Protein AF-A0A6P0T6G3-F1 (afdb_monomer)

Secondary structure (DSSP, 8-state):
------TT-EE-HHHHHHHHT--GGGHHHHHHHHHHHHHTTSEEEETTEEEE-SPPPP--HHHHHHHHHHH-GGGHHHHHHHHHHHHTHHHHHTTSS-HHHHHSGGG--HHHHHHHHHSHHHHHHHHHHHHHHHHHHHTS-TT--

pLDDT: mean 92.72, std 6.92, range [56.81, 98.25]

Sequence (145 aa):
MSWLFPEGESFSSQFLAEKLEVASQHRRLFNRLLEILAEVEIIKGTTERWQVIKTPGKTNPQVKNQALQNQYPQGKPELTLLERCGSQLSAVLRGTADPLQLVFPEGDLTTATQLYEESSEAQVMNTLVQQGISTALEKLPKDRG

Mean predicted aligned error: 5.17 Å

Structure (mmCIF, N/CA/C/O backbone):
data_AF-A0A6P0T6G3-F1
#
_entry.id   AF-A0A6P0T6G3-F1
#
loop_
_atom_site.group_PDB
_atom_site.id
_atom_site.type_symbol
_atom_site.label_atom_id
_atom_site.label_alt_id
_atom_site.label_comp_id
_atom_site.label_asym_id
_atom_site.label_entity_id
_atom_site.label_seq_id
_atom_site.pdbx_PDB_ins_code
_atom_site.Cartn_x
_atom_site.Cartn_y
_atom_site.Cartn_z
_atom_site.occupancy
_atom_site.B_iso_or_equiv
_atom_site.auth_seq_id
_atom_site.auth_comp_id
_atom_site.auth_asym_id
_atom_site.auth_atom_id
_atom_site.pdbx_PDB_model_num
ATOM 1 N N . MET A 1 1 ? 7.651 -8.054 -9.761 1.00 67.25 1 MET A N 1
ATOM 2 C CA . MET A 1 1 ? 7.764 -7.139 -10.922 1.00 67.25 1 MET A CA 1
ATOM 3 C C . MET A 1 1 ? 9.119 -6.450 -10.878 1.00 67.25 1 MET A C 1
ATOM 5 O O . MET A 1 1 ? 9.507 -6.043 -9.791 1.00 67.25 1 MET A O 1
ATOM 9 N N . SER A 1 2 ? 9.817 -6.292 -12.006 1.00 71.38 2 SER A N 1
ATOM 10 C CA . SER A 1 2 ? 11.110 -5.588 -12.047 1.00 71.38 2 SER A CA 1
ATOM 11 C C . SER A 1 2 ? 11.058 -4.477 -13.093 1.00 71.38 2 SER A C 1
ATOM 13 O O . SER A 1 2 ? 11.271 -4.728 -14.275 1.00 71.38 2 SER A O 1
ATOM 15 N N . TRP A 1 3 ? 10.747 -3.254 -12.661 1.00 82.62 3 TRP A N 1
ATOM 16 C CA . TRP A 1 3 ? 10.901 -2.043 -13.470 1.00 82.62 3 TRP A CA 1
ATOM 17 C C . TRP A 1 3 ? 11.984 -1.174 -12.840 1.00 82.62 3 TRP A C 1
ATOM 19 O O . TRP A 1 3 ? 11.967 -0.937 -11.634 1.00 82.62 3 TRP A O 1
ATOM 29 N N . LEU A 1 4 ? 12.953 -0.754 -13.650 1.00 80.19 4 LEU A N 1
ATOM 30 C CA . LEU A 1 4 ? 14.189 -0.142 -13.165 1.00 80.19 4 LEU A CA 1
ATOM 31 C C . LEU A 1 4 ? 14.137 1.390 -13.092 1.00 80.19 4 LEU A C 1
ATOM 33 O O . LEU A 1 4 ? 15.129 1.963 -12.671 1.00 80.19 4 LEU A O 1
ATOM 37 N N . PHE A 1 5 ? 13.014 2.030 -13.462 1.00 85.94 5 PHE A N 1
ATOM 38 C CA . PHE A 1 5 ? 12.834 3.494 -13.486 1.00 85.94 5 PHE A CA 1
ATOM 39 C C . PHE A 1 5 ? 14.107 4.232 -13.944 1.00 85.94 5 PHE A C 1
ATOM 41 O O . PHE A 1 5 ? 14.719 4.934 -13.139 1.00 85.94 5 PHE A O 1
ATOM 48 N N . PRO A 1 6 ? 14.549 4.051 -15.199 1.00 90.75 6 PRO A N 1
ATOM 49 C CA . PRO A 1 6 ? 15.725 4.752 -15.687 1.00 90.75 6 PRO A CA 1
ATOM 50 C C . PRO A 1 6 ? 15.419 6.247 -15.815 1.00 90.75 6 PRO A C 1
ATOM 52 O O . PRO A 1 6 ? 14.372 6.654 -16.322 1.00 90.75 6 PRO A O 1
ATOM 55 N N . GLU A 1 7 ? 16.336 7.067 -15.317 1.00 93.56 7 GLU A N 1
ATOM 56 C CA . GLU A 1 7 ? 16.170 8.517 -15.247 1.00 93.56 7 GLU A CA 1
ATOM 57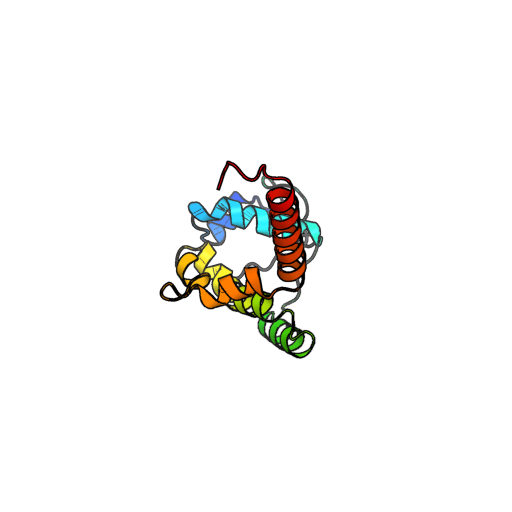 C C . GLU A 1 7 ? 15.957 9.148 -16.631 1.00 93.56 7 GLU A C 1
ATOM 59 O O . GLU A 1 7 ? 16.585 8.765 -17.618 1.00 93.56 7 GLU A O 1
ATOM 64 N N . GLY A 1 8 ? 15.032 10.106 -16.712 1.00 93.94 8 GLY A N 1
ATOM 65 C CA . GLY A 1 8 ? 14.670 10.795 -17.949 1.00 93.94 8 GLY A CA 1
ATOM 66 C C . GLY A 1 8 ? 13.676 10.048 -18.847 1.00 93.94 8 GLY A C 1
ATOM 67 O O . GLY A 1 8 ? 13.049 10.698 -19.690 1.00 93.94 8 GLY A O 1
ATOM 68 N N . GLU A 1 9 ? 13.463 8.738 -18.657 1.00 95.25 9 GLU A N 1
ATOM 69 C CA . GLU A 1 9 ? 12.481 7.969 -19.434 1.00 95.25 9 GLU A CA 1
ATOM 70 C C . GLU A 1 9 ? 11.060 8.494 -19.191 1.00 95.25 9 GLU A C 1
ATOM 72 O O . GLU A 1 9 ? 10.690 8.861 -18.073 1.00 95.25 9 GLU A O 1
ATOM 77 N N . SER A 1 10 ? 10.256 8.538 -20.257 1.00 96.69 10 SER A N 1
ATOM 78 C CA . SER A 1 10 ? 8.835 8.874 -20.183 1.00 96.69 10 SER A CA 1
ATOM 79 C C . SER A 1 10 ? 7.967 7.675 -20.538 1.00 96.69 10 SER A C 1
ATOM 81 O O . SER A 1 10 ? 8.270 6.949 -21.480 1.00 96.69 10 SER A O 1
ATOM 83 N N . PHE A 1 11 ? 6.853 7.507 -19.834 1.00 96.81 11 PHE A N 1
ATOM 84 C CA . PHE A 1 11 ? 5.893 6.428 -20.067 1.00 96.81 11 PHE A CA 1
ATOM 85 C C . PHE A 1 11 ? 4.472 6.885 -19.725 1.00 96.81 11 PHE A C 1
ATOM 87 O O . PHE A 1 11 ? 4.285 7.793 -18.919 1.00 96.81 11 PHE A O 1
ATOM 94 N N . SER A 1 12 ? 3.455 6.250 -20.309 1.00 97.62 12 SER A N 1
ATOM 95 C CA . SER A 1 12 ? 2.068 6.422 -19.858 1.00 97.62 12 SER A CA 1
ATOM 96 C C . SER A 1 12 ? 1.724 5.392 -18.783 1.00 97.62 12 SER A C 1
ATOM 98 O O . SER A 1 12 ? 2.290 4.292 -18.759 1.00 97.62 12 SER A O 1
ATOM 100 N N . SER A 1 13 ? 0.761 5.707 -17.913 1.00 97.06 13 SER A N 1
ATOM 101 C CA . SER A 1 13 ? 0.238 4.740 -16.940 1.00 97.06 13 SER A CA 1
ATOM 102 C C . SER A 1 13 ? -0.245 3.454 -17.612 1.00 97.06 13 SER A C 1
ATOM 104 O O . SER A 1 13 ? 0.001 2.362 -17.105 1.00 97.06 13 SER A O 1
ATOM 106 N N . GLN A 1 14 ? -0.922 3.576 -18.760 1.00 97.25 14 GLN A N 1
ATOM 107 C CA . GLN A 1 14 ? -1.441 2.430 -19.503 1.00 97.25 14 GLN A CA 1
ATOM 108 C C . GLN A 1 14 ? -0.315 1.520 -19.998 1.00 97.25 14 GLN A C 1
ATOM 110 O O . GLN A 1 14 ? -0.365 0.315 -19.760 1.00 97.25 14 GLN A O 1
ATOM 115 N N . PHE A 1 15 ? 0.706 2.097 -20.635 1.00 96.44 15 PHE A N 1
ATOM 116 C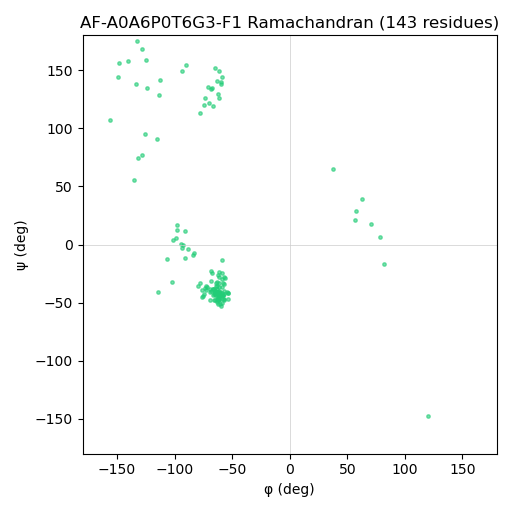 CA . PHE A 1 15 ? 1.844 1.340 -21.146 1.00 96.44 15 PHE A CA 1
ATOM 117 C C . PHE A 1 15 ? 2.546 0.566 -20.028 1.00 96.44 15 PHE A C 1
ATOM 119 O O . PHE A 1 15 ? 2.823 -0.626 -20.163 1.00 96.44 15 PHE A O 1
ATOM 126 N N . LEU A 1 16 ? 2.815 1.228 -18.898 1.00 96.50 16 LEU A N 1
ATOM 127 C CA . LEU A 1 16 ? 3.511 0.578 -17.794 1.00 96.50 16 LEU A CA 1
ATOM 128 C C . LEU A 1 16 ? 2.643 -0.496 -17.124 1.00 96.50 16 LEU A C 1
ATOM 130 O O . LEU A 1 16 ? 3.158 -1.557 -16.778 1.00 96.50 16 LEU A O 1
ATOM 134 N N . ALA A 1 17 ? 1.335 -0.257 -16.984 1.00 97.12 17 ALA A N 1
ATOM 135 C CA . ALA A 1 17 ? 0.396 -1.253 -16.474 1.00 97.12 17 ALA A CA 1
ATOM 136 C C . ALA A 1 17 ? 0.385 -2.517 -17.347 1.00 97.12 17 ALA A C 1
ATOM 138 O O . ALA A 1 17 ? 0.441 -3.623 -16.817 1.00 97.12 17 ALA A O 1
ATOM 139 N N . GLU A 1 18 ? 0.366 -2.365 -18.673 1.00 96.38 18 GLU A N 1
ATOM 140 C CA . GLU A 1 18 ? 0.427 -3.484 -19.620 1.00 96.38 18 GLU A CA 1
ATOM 141 C C . GLU A 1 18 ? 1.763 -4.226 -19.524 1.00 96.38 18 GLU A C 1
ATOM 143 O O . GLU A 1 18 ? 1.777 -5.444 -19.359 1.0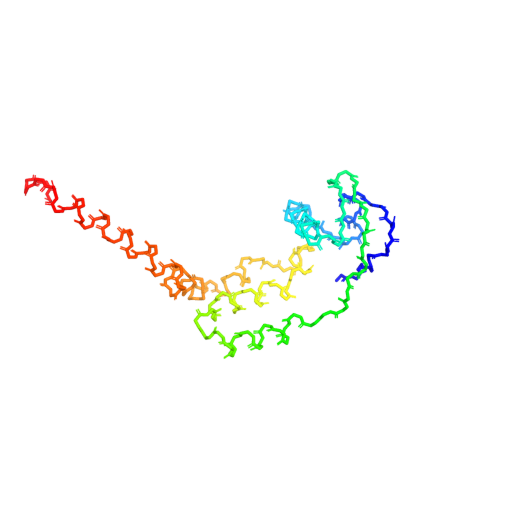0 96.38 18 GLU A O 1
ATOM 148 N N . LYS A 1 19 ? 2.888 -3.500 -19.515 1.00 95.50 19 LYS A N 1
ATOM 149 C CA . LYS A 1 19 ? 4.226 -4.100 -19.393 1.00 95.50 19 LYS A CA 1
ATOM 150 C C . LYS A 1 19 ? 4.426 -4.867 -18.083 1.00 95.50 19 LYS A C 1
ATOM 152 O O . LYS A 1 19 ? 5.177 -5.837 -18.042 1.00 95.50 19 LYS A O 1
ATOM 157 N N . LEU A 1 20 ? 3.804 -4.410 -16.997 1.00 96.31 20 LEU A N 1
ATOM 158 C CA . LEU A 1 20 ? 3.895 -5.050 -15.684 1.00 96.31 20 LEU A CA 1
ATOM 159 C C . LEU A 1 20 ? 2.841 -6.139 -15.456 1.00 96.31 20 LEU A C 1
ATOM 161 O O . LEU A 1 20 ? 2.919 -6.825 -14.430 1.00 96.31 20 LEU A O 1
ATOM 165 N N . GLU A 1 21 ? 1.930 -6.331 -16.415 1.00 97.19 21 GLU A N 1
ATOM 166 C CA . GLU A 1 21 ? 0.803 -7.270 -16.358 1.00 97.19 21 GLU A CA 1
ATOM 167 C C . GLU A 1 21 ? -0.179 -6.931 -15.226 1.00 97.19 21 GLU A C 1
ATOM 169 O O . GLU A 1 21 ? -0.688 -7.803 -14.525 1.00 97.19 21 GLU A O 1
ATOM 174 N N . VAL A 1 22 ? -0.434 -5.640 -15.006 1.00 98.06 22 VAL A N 1
ATOM 175 C CA . VAL A 1 22 ? -1.415 -5.185 -14.017 1.00 98.06 22 VAL A CA 1
ATOM 176 C C . VAL A 1 22 ? -2.822 -5.533 -14.504 1.00 98.06 22 VAL A C 1
ATOM 178 O O . VAL A 1 22 ? -3.265 -5.069 -15.561 1.00 98.06 22 VAL A O 1
ATOM 181 N N . ALA A 1 23 ? -3.550 -6.313 -13.707 1.00 97.69 23 ALA A N 1
ATOM 182 C CA . ALA A 1 23 ? -4.926 -6.693 -13.980 1.00 97.69 23 ALA A CA 1
ATOM 183 C C . ALA A 1 23 ? -5.828 -5.453 -14.094 1.00 97.69 23 ALA A C 1
ATOM 185 O O . ALA A 1 23 ? -5.674 -4.467 -13.366 1.00 97.69 23 ALA A O 1
ATOM 186 N N . SER A 1 24 ? -6.810 -5.507 -14.997 1.00 97.44 24 SER A N 1
ATOM 187 C CA . SER A 1 24 ? -7.701 -4.380 -15.314 1.00 97.44 24 SER A CA 1
ATOM 188 C C . SER A 1 24 ? -8.383 -3.789 -14.073 1.00 97.44 24 SER A C 1
ATOM 190 O O . SER A 1 24 ? -8.407 -2.569 -13.907 1.00 97.44 24 SER A O 1
ATOM 192 N N . GLN A 1 25 ? -8.846 -4.647 -13.160 1.00 97.25 25 GLN A N 1
ATOM 193 C CA . GLN A 1 25 ? -9.492 -4.270 -11.898 1.00 97.25 25 GLN A CA 1
ATOM 194 C C . GLN A 1 25 ? -8.592 -3.457 -10.948 1.00 97.25 25 GLN A C 1
ATOM 196 O O . GLN A 1 25 ? -9.093 -2.683 -10.134 1.00 97.25 25 GLN A O 1
ATOM 201 N N . HIS A 1 26 ? -7.264 -3.570 -11.071 1.00 97.69 26 HIS A N 1
ATOM 202 C CA . HIS A 1 26 ? -6.298 -2.884 -10.208 1.00 97.69 26 HIS A CA 1
ATOM 203 C C . HIS A 1 26 ? -5.668 -1.641 -10.852 1.00 97.69 26 HIS A C 1
ATOM 205 O O . HIS A 1 26 ? -4.842 -0.981 -10.221 1.00 97.69 26 HIS A O 1
ATOM 211 N N . ARG A 1 27 ? -6.090 -1.240 -12.063 1.00 96.50 27 ARG A N 1
ATOM 212 C CA . ARG A 1 27 ? -5.547 -0.052 -12.755 1.00 96.50 27 ARG A CA 1
ATOM 213 C C . ARG A 1 27 ? -5.723 1.249 -11.965 1.00 96.50 27 ARG A C 1
ATOM 215 O O . ARG A 1 27 ? -4.828 2.089 -11.971 1.00 96.50 27 ARG A O 1
ATOM 222 N N . ARG A 1 28 ? -6.841 1.407 -11.246 1.00 97.75 28 ARG A N 1
ATOM 223 C CA . ARG A 1 28 ? -7.072 2.577 -10.376 1.00 97.75 28 ARG A CA 1
ATOM 224 C C . ARG A 1 28 ? -6.053 2.651 -9.238 1.00 97.75 28 ARG A C 1
ATOM 226 O O . ARG A 1 28 ? -5.463 3.704 -9.028 1.00 97.75 28 ARG A O 1
ATOM 233 N N . LEU A 1 29 ? -5.818 1.533 -8.546 1.00 97.69 29 LEU A N 1
ATOM 234 C CA . LEU A 1 29 ? -4.804 1.451 -7.492 1.00 97.69 29 LEU A CA 1
ATOM 235 C C . LEU A 1 29 ? -3.406 1.699 -8.063 1.00 97.69 29 LEU A C 1
ATOM 237 O O . LEU A 1 29 ? -2.649 2.479 -7.501 1.00 97.69 29 LEU A O 1
ATOM 241 N N . PHE A 1 30 ? -3.079 1.089 -9.202 1.00 97.94 30 PHE A N 1
ATOM 242 C CA . PHE A 1 30 ? -1.785 1.277 -9.850 1.00 97.94 30 PHE A CA 1
ATOM 243 C C . PHE A 1 30 ? -1.500 2.749 -10.182 1.00 97.94 30 PHE A C 1
ATOM 245 O O . PHE A 1 30 ? -0.414 3.237 -9.883 1.00 97.94 30 PHE A O 1
ATOM 252 N N . ASN A 1 31 ? -2.488 3.485 -10.703 1.00 97.81 31 ASN A N 1
ATOM 253 C CA . ASN A 1 31 ? -2.351 4.928 -10.921 1.00 97.81 31 ASN A CA 1
ATOM 254 C C . ASN A 1 31 ? -2.090 5.687 -9.618 1.00 97.81 31 ASN A C 1
ATOM 256 O O . ASN A 1 31 ? -1.186 6.516 -9.581 1.00 97.81 31 ASN A O 1
ATOM 260 N N . ARG A 1 32 ? -2.801 5.350 -8.535 1.00 98.06 32 ARG A N 1
ATOM 261 C CA . ARG A 1 32 ? -2.553 5.964 -7.226 1.00 98.06 32 ARG A CA 1
ATOM 262 C C . ARG A 1 32 ? -1.137 5.685 -6.711 1.00 98.06 32 ARG A C 1
ATOM 264 O O . ARG A 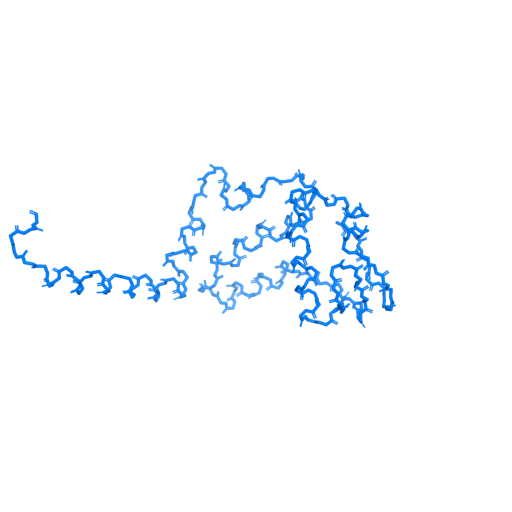1 32 ? -0.524 6.556 -6.108 1.00 98.06 32 ARG A O 1
ATOM 271 N N . LEU A 1 33 ? -0.590 4.496 -6.964 1.00 97.31 33 LEU A N 1
ATOM 272 C CA . LEU A 1 33 ? 0.795 4.179 -6.600 1.00 97.31 33 LEU A CA 1
ATOM 273 C C . LEU A 1 33 ? 1.802 5.020 -7.397 1.00 97.31 33 LEU A C 1
ATOM 275 O O . LEU A 1 33 ? 2.794 5.464 -6.828 1.00 97.31 33 LEU A O 1
ATOM 279 N N . LEU A 1 34 ? 1.546 5.279 -8.684 1.00 97.38 34 LEU A N 1
ATOM 280 C CA . LEU A 1 34 ? 2.367 6.197 -9.482 1.00 97.38 34 LEU A CA 1
ATOM 281 C C . LEU A 1 34 ? 2.286 7.633 -8.945 1.00 97.38 34 LEU A C 1
ATOM 283 O O . LEU A 1 34 ? 3.312 8.296 -8.834 1.00 97.38 34 LEU A O 1
ATOM 287 N N . GLU A 1 35 ? 1.107 8.091 -8.529 1.00 98.25 35 GLU A N 1
ATOM 288 C CA . GLU A 1 35 ? 0.955 9.393 -7.868 1.00 98.25 35 GLU A CA 1
ATOM 289 C C . GLU A 1 35 ? 1.756 9.473 -6.562 1.00 98.25 35 GLU A C 1
ATOM 291 O O . GLU A 1 35 ? 2.445 10.462 -6.346 1.00 98.25 35 GLU A O 1
ATOM 296 N N . ILE A 1 36 ? 1.761 8.421 -5.735 1.00 97.69 36 ILE A N 1
ATOM 297 C CA . ILE A 1 36 ? 2.597 8.365 -4.521 1.00 97.69 36 ILE A CA 1
ATOM 298 C C . ILE A 1 36 ? 4.086 8.470 -4.879 1.00 97.69 36 ILE A C 1
ATOM 300 O O . ILE A 1 36 ? 4.836 9.176 -4.208 1.00 97.69 36 ILE A O 1
ATOM 304 N N . LEU A 1 37 ? 4.535 7.813 -5.956 1.00 96.31 37 LEU A N 1
ATOM 305 C CA . LEU A 1 37 ? 5.907 7.979 -6.454 1.00 96.31 37 LEU A CA 1
ATOM 306 C C . LEU A 1 37 ? 6.179 9.417 -6.923 1.00 96.31 37 LEU A C 1
ATOM 308 O O . LEU A 1 37 ? 7.311 9.888 -6.799 1.00 96.31 37 LEU A O 1
ATOM 312 N N . ALA A 1 38 ? 5.170 10.110 -7.453 1.00 97.25 38 ALA A N 1
ATOM 313 C CA . ALA A 1 38 ? 5.282 11.506 -7.857 1.00 97.25 38 ALA A CA 1
ATOM 314 C C . ALA A 1 38 ? 5.352 12.464 -6.658 1.00 97.25 38 ALA A C 1
ATOM 316 O O . ALA A 1 38 ? 6.165 13.384 -6.669 1.00 97.25 38 ALA A O 1
ATOM 317 N N . GLU A 1 39 ? 4.576 12.207 -5.602 1.00 97.69 39 GLU A N 1
ATOM 318 C CA . GLU A 1 39 ? 4.599 12.958 -4.335 1.00 97.69 39 GLU A CA 1
ATOM 319 C C . GLU A 1 39 ? 5.993 12.945 -3.684 1.00 97.69 39 GLU A C 1
ATOM 321 O O . GLU A 1 39 ? 6.404 13.932 -3.080 1.00 97.69 39 GLU A O 1
ATOM 326 N N . VAL A 1 40 ? 6.750 11.853 -3.850 1.00 96.12 40 VAL A N 1
ATOM 327 C CA . VAL A 1 40 ? 8.139 11.731 -3.370 1.00 96.12 40 VAL A CA 1
ATOM 328 C C . VAL A 1 40 ? 9.189 12.006 -4.453 1.00 96.12 40 VAL A C 1
ATOM 330 O O . VAL A 1 40 ? 10.354 11.635 -4.288 1.00 96.12 40 VAL A O 1
ATOM 333 N N . GLU A 1 41 ? 8.798 12.634 -5.564 1.00 96.38 41 GLU A N 1
ATOM 334 C CA . GLU A 1 41 ? 9.662 13.083 -6.667 1.00 96.38 41 GLU A CA 1
ATOM 335 C C . GLU A 1 41 ? 10.490 11.967 -7.335 1.00 96.38 41 GLU A C 1
ATOM 337 O O . GLU A 1 41 ? 11.600 12.204 -7.809 1.00 96.38 41 GLU A O 1
ATOM 342 N N . ILE A 1 42 ? 10.004 10.720 -7.346 1.00 96.31 42 ILE A N 1
ATOM 343 C CA . ILE A 1 42 ? 10.607 9.6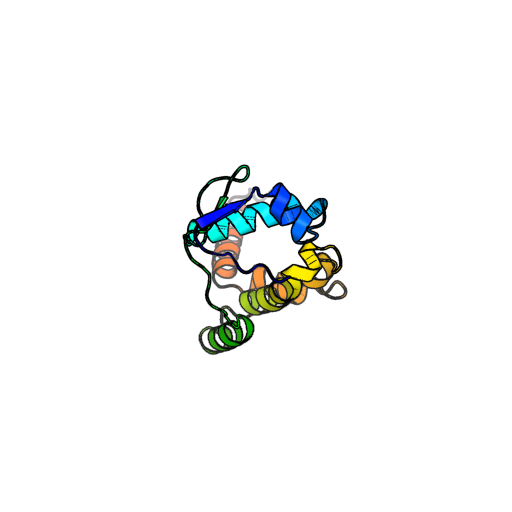29 -8.140 1.00 96.31 42 ILE A CA 1
ATOM 344 C C . ILE A 1 42 ? 10.235 9.791 -9.615 1.00 96.31 42 ILE A C 1
ATOM 346 O O . ILE A 1 42 ? 11.068 9.610 -10.506 1.00 96.31 42 ILE A O 1
ATOM 350 N N . ILE A 1 43 ? 8.991 10.190 -9.864 1.00 97.62 43 ILE A N 1
ATOM 351 C CA . ILE A 1 43 ? 8.472 10.547 -11.183 1.00 97.62 43 ILE A CA 1
ATOM 352 C C . ILE A 1 43 ? 7.793 11.921 -11.120 1.00 97.62 43 ILE A C 1
ATOM 354 O O . ILE A 1 43 ? 7.548 12.447 -10.041 1.00 97.62 43 ILE A O 1
ATOM 358 N N . LYS A 1 44 ? 7.471 12.516 -12.267 1.00 97.94 44 LYS A N 1
ATOM 359 C CA . LYS A 1 44 ? 6.604 13.702 -12.358 1.00 97.94 44 LYS A CA 1
ATOM 360 C C . LYS A 1 44 ? 5.682 13.597 -13.564 1.00 97.94 44 LYS A C 1
ATOM 362 O O . LYS A 1 44 ? 6.017 12.905 -14.524 1.00 97.94 44 LYS A O 1
ATOM 367 N N . GLY A 1 45 ? 4.573 14.327 -13.544 1.00 96.44 45 GLY A N 1
ATOM 368 C CA . GLY A 1 45 ? 3.629 14.391 -14.658 1.00 96.44 45 GLY A CA 1
ATOM 369 C C . GLY A 1 45 ? 2.239 13.912 -14.265 1.00 96.44 45 GLY A C 1
ATOM 370 O O . GLY A 1 45 ? 1.807 14.120 -13.134 1.00 96.44 45 GLY A O 1
ATOM 371 N N . THR A 1 46 ? 1.539 13.313 -15.222 1.00 94.56 46 THR A N 1
ATOM 372 C CA . THR A 1 46 ? 0.161 12.831 -15.070 1.00 94.56 46 THR A CA 1
ATOM 373 C C . THR A 1 46 ? 0.033 11.412 -15.616 1.00 94.56 46 THR A C 1
ATOM 375 O O . THR A 1 46 ? 0.962 10.872 -16.214 1.00 94.56 46 THR A O 1
ATOM 378 N N . THR A 1 47 ? -1.145 10.806 -15.463 1.00 91.06 47 THR A N 1
ATOM 379 C CA . THR A 1 47 ? -1.442 9.446 -15.943 1.00 91.06 47 THR A CA 1
ATOM 380 C C . THR A 1 47 ? -1.201 9.242 -17.443 1.00 91.06 47 THR A C 1
ATOM 382 O O . THR A 1 47 ? -0.858 8.136 -17.869 1.00 91.06 47 THR A O 1
ATOM 385 N N . GLU A 1 48 ? -1.344 10.291 -18.251 1.00 94.56 48 GLU A N 1
ATOM 386 C CA . GLU A 1 48 ? -1.068 10.249 -19.690 1.00 94.56 48 GLU A CA 1
ATOM 387 C C . GLU A 1 48 ? 0.431 10.174 -19.980 1.00 94.56 48 GLU A C 1
ATOM 389 O O . GLU A 1 48 ? 0.855 9.505 -20.926 1.00 94.56 48 GLU A O 1
ATOM 394 N N . ARG A 1 49 ? 1.242 10.850 -19.159 1.00 96.81 49 ARG A N 1
ATOM 395 C CA . ARG A 1 49 ? 2.684 10.944 -19.352 1.00 96.81 49 ARG A CA 1
ATOM 396 C C . ARG A 1 49 ? 3.407 11.246 -18.045 1.00 96.81 49 ARG A C 1
ATOM 398 O O . ARG A 1 49 ? 3.433 12.382 -17.570 1.00 96.81 49 ARG A O 1
ATOM 405 N N . TRP A 1 50 ? 4.083 10.227 -17.539 1.00 97.88 50 TRP A N 1
ATOM 406 C CA . TRP A 1 50 ? 5.061 10.319 -16.469 1.00 97.88 50 TRP A CA 1
ATOM 407 C C . TRP A 1 50 ? 6.463 10.470 -17.049 1.00 97.88 50 TRP A C 1
ATOM 409 O O . TRP A 1 50 ? 6.754 9.928 -18.114 1.00 97.88 50 TRP A O 1
ATOM 419 N N . GLN A 1 51 ? 7.339 11.161 -16.326 1.00 98.00 51 GLN A N 1
ATOM 420 C CA . GLN A 1 51 ? 8.781 11.180 -16.555 1.00 98.00 51 GLN A CA 1
ATOM 421 C C . GLN A 1 51 ? 9.500 10.754 -15.275 1.00 98.00 51 GLN A C 1
ATOM 423 O O . GLN A 1 51 ? 9.177 11.255 -14.199 1.00 98.00 51 GLN A O 1
ATOM 428 N N . VAL A 1 52 ? 10.491 9.871 -15.387 1.00 97.62 52 VAL A N 1
ATOM 429 C CA . VAL A 1 52 ? 11.346 9.484 -14.261 1.00 97.62 52 VAL A CA 1
ATOM 430 C C . VAL A 1 52 ? 12.321 10.608 -13.923 1.00 97.62 52 VAL A C 1
ATOM 432 O O . VAL A 1 52 ? 13.064 11.068 -14.789 1.00 97.62 52 VAL A O 1
ATOM 435 N N . ILE A 1 53 ? 12.333 11.020 -12.656 1.00 97.00 53 ILE A N 1
ATOM 436 C CA . ILE A 1 53 ? 13.192 12.094 -12.134 1.00 97.00 53 ILE A CA 1
ATOM 437 C C . ILE A 1 53 ? 14.380 11.553 -11.363 1.00 97.00 53 ILE A C 1
ATOM 439 O O . ILE A 1 53 ? 15.451 12.142 -11.412 1.00 97.00 53 ILE A O 1
ATOM 443 N N . LYS A 1 54 ? 14.212 10.418 -10.690 1.00 94.25 54 LYS A N 1
ATOM 444 C CA . LYS A 1 54 ? 15.312 9.724 -10.028 1.00 94.25 54 LYS A CA 1
ATOM 445 C C . LYS A 1 54 ? 15.062 8.231 -10.030 1.00 94.25 54 LYS A C 1
ATOM 447 O O . LYS A 1 54 ? 13.934 7.775 -9.845 1.00 94.25 54 LYS A O 1
ATOM 452 N N . THR A 1 55 ? 16.136 7.470 -10.183 1.00 92.50 55 THR A N 1
ATOM 453 C CA . THR A 1 55 ? 16.080 6.018 -10.014 1.00 92.50 55 THR A CA 1
ATOM 454 C C . THR A 1 55 ? 15.971 5.704 -8.515 1.00 92.50 55 THR A C 1
ATOM 456 O O . THR A 1 55 ? 16.864 6.090 -7.754 1.00 92.50 55 THR A O 1
ATOM 459 N N . PRO A 1 56 ? 14.911 5.024 -8.039 1.00 89.44 56 PRO A N 1
ATOM 460 C CA . PRO A 1 56 ? 14.807 4.650 -6.638 1.00 89.44 56 PRO A CA 1
ATOM 461 C C . PRO A 1 56 ? 15.872 3.603 -6.288 1.00 89.44 56 PRO A C 1
ATOM 463 O O . PRO A 1 56 ? 16.069 2.620 -7.004 1.00 89.44 56 PRO A O 1
ATOM 466 N N . GLY A 1 57 ? 16.555 3.799 -5.159 1.00 86.56 57 GLY A N 1
ATOM 467 C CA . GLY A 1 57 ? 17.504 2.818 -4.639 1.00 86.56 57 GLY A CA 1
ATOM 468 C C . GLY A 1 57 ? 16.812 1.510 -4.241 1.00 86.56 57 GLY A C 1
ATOM 469 O O . GLY A 1 57 ? 15.646 1.503 -3.838 1.00 86.56 57 GLY A O 1
ATOM 470 N N . LYS A 1 58 ? 17.540 0.387 -4.304 1.00 85.88 58 LYS A N 1
ATOM 471 C CA . LYS A 1 58 ? 17.040 -0.884 -3.759 1.00 85.88 58 LYS A CA 1
ATOM 472 C C . LYS A 1 58 ? 16.824 -0.734 -2.256 1.00 85.88 58 LYS A C 1
ATOM 474 O O . LYS A 1 58 ? 17.722 -0.311 -1.532 1.00 85.88 58 LYS A O 1
ATOM 479 N N . THR A 1 59 ? 15.642 -1.111 -1.787 1.00 87.50 59 THR A N 1
ATOM 480 C CA . THR A 1 59 ? 15.306 -1.128 -0.363 1.00 87.50 59 THR A CA 1
ATOM 481 C C . THR A 1 59 ? 14.826 -2.515 0.042 1.00 87.50 59 THR A C 1
ATOM 483 O O . THR A 1 59 ? 14.408 -3.305 -0.803 1.00 87.50 59 THR A O 1
ATOM 486 N N . ASN A 1 60 ? 14.900 -2.808 1.339 1.00 91.88 60 ASN A N 1
ATOM 487 C CA . ASN A 1 60 ? 14.264 -3.971 1.946 1.00 91.88 60 ASN A CA 1
ATOM 488 C C . ASN A 1 60 ? 13.189 -3.462 2.927 1.00 91.88 60 ASN A C 1
ATOM 490 O O . ASN A 1 60 ? 13.519 -3.142 4.075 1.00 91.88 60 ASN A O 1
ATOM 494 N N . PRO A 1 61 ? 11.934 -3.285 2.465 1.00 94.12 61 PRO A N 1
ATOM 495 C CA . PRO A 1 61 ? 10.840 -2.809 3.305 1.00 94.12 61 PRO A CA 1
ATOM 496 C C . PRO A 1 61 ? 10.604 -3.688 4.535 1.00 94.12 61 PRO A C 1
ATOM 498 O O . PRO A 1 61 ? 10.326 -3.145 5.598 1.00 94.12 61 PRO A O 1
ATOM 501 N N . GLN A 1 62 ? 10.809 -5.004 4.427 1.00 93.69 62 GLN A N 1
ATOM 502 C CA . GLN A 1 62 ? 10.610 -5.963 5.517 1.00 93.69 62 GLN A CA 1
ATOM 503 C C . GLN A 1 62 ? 11.525 -5.669 6.706 1.00 93.69 62 GLN A C 1
ATOM 505 O O . GLN A 1 62 ? 11.076 -5.603 7.847 1.00 93.69 62 GLN A O 1
ATOM 510 N N . VAL A 1 63 ? 12.812 -5.431 6.440 1.00 95.06 63 VAL A N 1
ATOM 511 C CA . VAL A 1 63 ? 13.789 -5.097 7.490 1.00 95.06 63 VAL A CA 1
ATOM 512 C C . VAL A 1 63 ? 13.445 -3.761 8.149 1.00 95.06 63 VAL A C 1
ATOM 514 O O . VAL A 1 63 ? 13.511 -3.637 9.372 1.00 95.06 63 VAL A O 1
ATOM 517 N N . LYS A 1 64 ? 13.036 -2.759 7.359 1.00 95.38 64 LYS A N 1
ATOM 518 C CA . LYS A 1 64 ? 12.596 -1.465 7.904 1.00 95.38 64 LYS A CA 1
ATOM 519 C C . LYS A 1 64 ? 11.346 -1.616 8.768 1.00 95.38 64 LYS A C 1
ATOM 521 O O . LYS A 1 64 ? 11.282 -1.030 9.841 1.00 95.38 64 LYS A O 1
ATOM 526 N N . ASN A 1 65 ? 10.383 -2.414 8.321 1.00 96.19 65 ASN A N 1
ATOM 527 C CA . ASN A 1 65 ? 9.148 -2.668 9.045 1.00 96.19 65 ASN A CA 1
ATOM 528 C C . ASN A 1 65 ? 9.413 -3.357 10.394 1.00 96.19 65 ASN A C 1
ATOM 530 O O . ASN A 1 65 ? 8.940 -2.895 11.427 1.00 96.19 65 ASN A O 1
ATOM 534 N N . GLN A 1 66 ? 10.262 -4.389 10.415 1.00 94.75 66 GLN A N 1
ATOM 535 C CA . GLN A 1 66 ? 10.681 -5.047 11.659 1.00 94.75 66 GLN A CA 1
ATOM 536 C C . GLN A 1 66 ? 11.327 -4.065 12.647 1.00 94.75 66 GLN A C 1
ATOM 538 O O . GLN A 1 66 ? 11.015 -4.089 13.836 1.00 94.75 66 GLN A O 1
ATOM 543 N N . ALA A 1 67 ? 12.193 -3.169 12.163 1.00 95.94 67 ALA A N 1
ATOM 544 C CA . ALA A 1 67 ? 12.790 -2.136 13.005 1.00 95.94 67 ALA A CA 1
ATOM 545 C C . ALA A 1 67 ? 11.734 -1.171 13.576 1.00 95.94 67 ALA A C 1
ATOM 547 O O . ALA A 1 67 ? 11.773 -0.864 14.766 1.00 95.94 67 ALA A O 1
ATOM 548 N N . LEU A 1 68 ? 10.765 -0.746 12.758 1.00 96.25 68 LEU A N 1
ATOM 549 C CA . LEU A 1 68 ? 9.676 0.136 13.187 1.00 96.25 68 LEU A CA 1
ATOM 550 C C . LEU A 1 68 ? 8.756 -0.529 14.214 1.00 96.25 68 LEU A C 1
ATOM 552 O O . LEU A 1 68 ? 8.395 0.119 15.188 1.00 96.25 68 LEU A O 1
ATOM 556 N N . GLN A 1 69 ? 8.431 -1.814 14.060 1.00 93.88 69 GLN A N 1
ATOM 557 C CA . GLN A 1 69 ? 7.620 -2.544 15.044 1.00 93.88 69 GLN A CA 1
ATOM 558 C C . GLN A 1 69 ? 8.315 -2.649 16.406 1.00 93.88 69 GLN A C 1
ATOM 560 O O . GLN A 1 69 ? 7.659 -2.567 17.441 1.00 93.88 69 GLN A O 1
ATOM 565 N N . ASN A 1 70 ? 9.644 -2.800 16.414 1.00 94.25 70 ASN A N 1
ATOM 566 C CA . ASN A 1 70 ? 10.425 -2.813 17.652 1.00 94.25 70 ASN A CA 1
ATOM 567 C C . ASN A 1 70 ? 10.507 -1.422 18.295 1.00 94.25 70 ASN A C 1
ATOM 569 O O . ASN A 1 70 ? 10.507 -1.308 19.518 1.00 94.25 70 ASN A O 1
ATOM 573 N N . GLN A 1 71 ? 10.596 -0.369 17.479 1.00 96.81 71 GLN A N 1
ATOM 574 C CA . GLN A 1 71 ? 10.700 1.010 17.952 1.00 96.81 71 GLN A CA 1
ATOM 575 C C . GLN A 1 71 ? 9.351 1.583 18.412 1.00 96.81 71 GLN A C 1
ATOM 577 O O . GLN A 1 71 ? 9.314 2.385 19.344 1.00 96.81 71 GLN A O 1
ATOM 582 N N . TYR A 1 72 ? 8.255 1.166 17.776 1.00 93.50 72 TYR A N 1
ATOM 583 C CA . TYR A 1 72 ? 6.904 1.680 17.992 1.00 93.50 72 TYR A CA 1
ATOM 584 C C . TYR A 1 72 ? 5.900 0.530 18.177 1.00 93.50 72 TYR A C 1
ATOM 586 O O . TYR A 1 72 ? 5.106 0.253 17.273 1.00 93.50 72 TYR A O 1
ATOM 594 N N . PRO A 1 73 ? 5.891 -0.145 19.342 1.00 90.06 73 PRO A N 1
ATOM 595 C CA . PRO A 1 73 ? 4.982 -1.265 19.599 1.00 90.06 73 PRO A CA 1
ATOM 596 C C . PRO A 1 73 ? 3.495 -0.916 19.433 1.00 90.06 73 PRO A C 1
ATOM 598 O O . PRO A 1 73 ? 2.700 -1.782 19.080 1.00 90.06 73 PRO A O 1
ATOM 601 N N . GLN A 1 74 ? 3.122 0.347 19.652 1.00 88.12 74 GLN A N 1
ATOM 602 C CA . GLN A 1 74 ? 1.763 0.860 19.469 1.00 88.12 74 GLN A CA 1
ATOM 603 C C . GLN A 1 74 ? 1.305 0.893 18.005 1.00 88.12 74 GLN A C 1
ATOM 605 O O . GLN A 1 74 ? 0.111 0.851 17.759 1.00 88.12 74 GLN A O 1
ATOM 610 N N . GLY A 1 75 ? 2.238 0.951 17.046 1.00 89.38 75 GLY A N 1
ATOM 611 C CA . GLY A 1 75 ? 1.941 0.920 15.607 1.00 89.38 75 GLY A CA 1
ATOM 612 C C . GLY A 1 75 ? 1.951 -0.495 15.020 1.00 89.38 75 GLY A C 1
ATOM 613 O O . GLY A 1 75 ? 2.057 -0.687 13.807 1.00 89.38 75 GLY A O 1
ATOM 614 N N . LYS A 1 76 ? 1.981 -1.521 15.878 1.00 89.38 76 LYS A N 1
ATOM 615 C CA . LYS A 1 76 ? 2.122 -2.912 15.450 1.00 89.38 76 LYS A CA 1
ATOM 616 C C . LYS A 1 76 ? 0.925 -3.414 14.629 1.00 89.38 76 LYS A C 1
ATOM 618 O O . LYS A 1 76 ? 1.202 -4.112 13.648 1.00 89.38 76 LYS A O 1
ATOM 623 N N . PRO A 1 77 ? -0.349 -3.105 14.950 1.00 88.31 77 PRO A N 1
ATOM 624 C CA . PRO A 1 77 ? -1.483 -3.519 14.117 1.00 88.31 77 PRO A CA 1
ATOM 625 C C . PRO A 1 77 ? -1.366 -3.023 12.664 1.00 88.31 77 PRO A C 1
ATOM 627 O O . PRO A 1 77 ? -1.467 -3.816 11.724 1.00 88.31 77 PRO A O 1
ATOM 630 N N . GLU A 1 78 ? -1.044 -1.741 12.480 1.00 91.44 78 GLU A N 1
ATOM 631 C CA . GLU A 1 78 ? -0.838 -1.072 11.191 1.00 91.44 78 GLU A CA 1
ATOM 632 C C . GLU A 1 78 ? 0.291 -1.742 10.415 1.00 91.44 78 GLU A C 1
ATOM 634 O O . GLU A 1 78 ? 0.129 -2.135 9.259 1.00 91.44 78 GLU A O 1
ATOM 639 N N . LEU A 1 79 ? 1.447 -1.888 11.064 1.00 93.94 79 LEU A N 1
ATOM 640 C CA . LEU A 1 79 ? 2.668 -2.404 10.457 1.00 93.94 79 LEU A CA 1
ATOM 641 C C . LEU A 1 79 ? 2.566 -3.895 10.110 1.00 93.94 79 LEU A C 1
ATOM 643 O O . LEU A 1 79 ? 3.141 -4.334 9.110 1.00 93.94 79 LEU A O 1
ATOM 647 N N . THR A 1 80 ? 1.803 -4.664 10.891 1.00 91.88 80 THR A N 1
ATOM 648 C CA . THR A 1 80 ? 1.521 -6.083 10.624 1.00 91.88 80 THR A CA 1
ATOM 649 C C . THR A 1 80 ? 0.628 -6.238 9.396 1.00 91.88 80 THR A C 1
ATOM 651 O O . THR A 1 80 ? 0.946 -7.020 8.496 1.00 91.88 80 THR A O 1
ATOM 654 N N . LEU A 1 81 ? -0.466 -5.471 9.318 1.00 93.06 81 LEU A N 1
ATOM 655 C CA . LEU A 1 81 ? -1.358 -5.497 8.159 1.00 93.06 81 LEU A CA 1
ATOM 656 C C . LEU A 1 81 ? -0.648 -4.982 6.897 1.00 93.06 81 LEU A C 1
ATOM 658 O O . LEU A 1 81 ? -0.760 -5.588 5.828 1.00 93.06 81 LEU A O 1
ATOM 662 N N . LEU A 1 82 ? 0.129 -3.903 7.028 1.00 94.62 82 LEU A N 1
ATOM 663 C CA . LEU A 1 82 ? 0.916 -3.334 5.938 1.00 94.62 82 LEU A CA 1
ATOM 664 C C . LEU A 1 82 ? 1.951 -4.328 5.404 1.00 94.62 82 LEU A C 1
ATOM 666 O O . LEU A 1 82 ? 2.118 -4.410 4.190 1.00 94.62 82 LEU A O 1
ATOM 670 N N . GLU A 1 83 ? 2.612 -5.106 6.266 1.00 95.38 83 GLU A N 1
ATOM 671 C CA . GLU A 1 83 ? 3.552 -6.144 5.826 1.00 95.38 83 GLU A CA 1
ATOM 672 C C . GLU A 1 83 ? 2.859 -7.199 4.967 1.00 95.38 83 GLU A C 1
ATOM 674 O O . GLU A 1 83 ? 3.292 -7.510 3.854 1.00 95.38 83 GLU A O 1
ATOM 679 N N . ARG A 1 84 ? 1.750 -7.737 5.483 1.00 94.38 84 A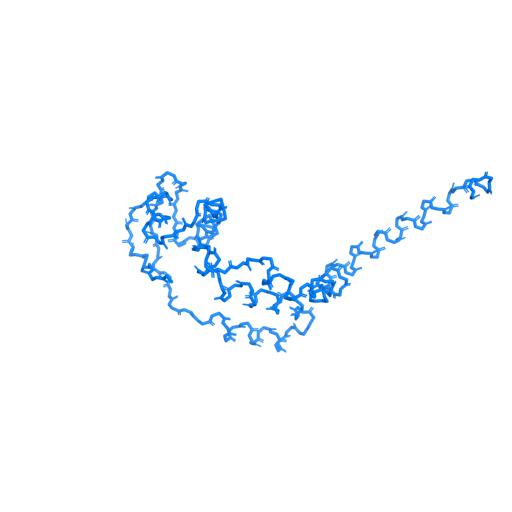RG A N 1
ATOM 680 C CA . ARG A 1 84 ? 1.006 -8.831 4.858 1.00 94.38 84 ARG A CA 1
ATOM 681 C C . ARG A 1 84 ? 0.475 -8.430 3.483 1.00 94.38 84 ARG A C 1
ATOM 683 O O . ARG A 1 84 ? 0.650 -9.166 2.516 1.00 94.38 84 ARG A O 1
ATOM 690 N N . CYS A 1 85 ? -0.110 -7.239 3.379 1.00 95.88 85 CYS A N 1
ATOM 691 C CA . CYS A 1 85 ? -0.635 -6.716 2.119 1.00 95.88 85 CYS A CA 1
ATOM 692 C C . CYS A 1 85 ? 0.477 -6.205 1.186 1.00 95.88 85 CYS A C 1
ATOM 694 O O . CYS A 1 85 ? 0.484 -6.500 -0.009 1.00 95.88 85 CYS A O 1
ATOM 696 N N . GLY A 1 86 ? 1.430 -5.440 1.721 1.00 95.12 86 GLY A N 1
ATOM 697 C CA . GLY A 1 86 ? 2.474 -4.761 0.954 1.00 95.12 86 GLY A CA 1
ATOM 698 C C . GLY A 1 86 ? 3.483 -5.719 0.325 1.00 95.12 86 GLY A C 1
ATOM 699 O O . GLY A 1 86 ? 3.848 -5.544 -0.839 1.00 95.12 86 GLY A O 1
ATOM 700 N N . SER A 1 87 ? 3.878 -6.776 1.041 1.00 95.19 87 SER A N 1
ATOM 701 C CA . SER A 1 87 ? 4.775 -7.814 0.506 1.00 95.19 87 SER A CA 1
ATOM 702 C C . SER A 1 87 ? 4.174 -8.564 -0.691 1.00 95.19 87 SER A C 1
ATOM 704 O O . SER A 1 87 ? 4.909 -9.019 -1.568 1.00 95.19 87 SER A O 1
ATOM 706 N N . GLN A 1 88 ? 2.842 -8.621 -0.779 1.00 96.75 88 GLN A N 1
ATOM 707 C CA . GLN A 1 88 ? 2.091 -9.273 -1.854 1.00 96.75 88 GLN A CA 1
ATOM 708 C C . GLN A 1 88 ? 1.586 -8.301 -2.928 1.00 96.75 88 GLN A C 1
ATOM 710 O O . GLN A 1 88 ? 0.902 -8.722 -3.862 1.00 96.75 88 GLN A O 1
ATOM 715 N N . LEU A 1 89 ? 1.950 -7.013 -2.868 1.00 96.56 89 LEU A N 1
ATOM 716 C CA . LEU A 1 89 ? 1.429 -5.985 -3.776 1.00 96.56 89 LEU A CA 1
ATOM 717 C C . LEU A 1 89 ? 1.610 -6.353 -5.257 1.00 96.56 89 LEU A C 1
ATOM 719 O O . LEU A 1 89 ? 0.695 -6.179 -6.055 1.00 96.56 89 LEU A O 1
ATOM 723 N N . SER A 1 90 ? 2.762 -6.916 -5.634 1.00 96.00 90 SER A N 1
ATOM 724 C CA . SER A 1 90 ? 3.002 -7.359 -7.015 1.00 96.00 90 SER A CA 1
ATOM 725 C C . SER A 1 90 ? 2.065 -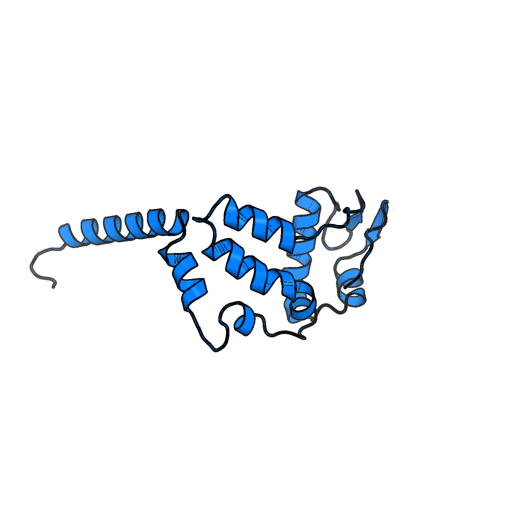8.492 -7.448 1.00 96.00 90 SER A C 1
ATOM 727 O O . SER A 1 90 ? 1.712 -8.546 -8.623 1.00 96.00 90 SER A O 1
ATOM 729 N N . ALA A 1 91 ? 1.707 -9.410 -6.549 1.00 97.12 91 ALA A N 1
ATOM 730 C CA . ALA A 1 91 ? 0.800 -10.515 -6.848 1.00 97.12 91 ALA A CA 1
ATOM 731 C C . ALA A 1 91 ? -0.649 -10.016 -6.938 1.00 97.12 91 ALA A C 1
ATOM 733 O O . ALA A 1 91 ? -1.357 -10.343 -7.888 1.00 97.12 91 ALA A O 1
ATOM 734 N N . VAL A 1 92 ? -1.051 -9.134 -6.016 1.00 97.69 92 VAL A N 1
ATOM 735 C CA . VAL A 1 92 ? -2.363 -8.472 -6.040 1.00 97.69 92 VAL A CA 1
ATOM 736 C C . VAL A 1 92 ? -2.540 -7.678 -7.327 1.00 97.69 92 VAL A C 1
ATOM 738 O O . VAL A 1 92 ? -3.515 -7.881 -8.035 1.00 97.69 92 VAL A O 1
ATOM 741 N N . LEU A 1 93 ? -1.577 -6.827 -7.698 1.00 98.06 93 LEU A N 1
ATOM 742 C CA . LEU A 1 93 ? -1.676 -6.022 -8.919 1.00 98.06 93 LEU A CA 1
ATOM 743 C C . LEU A 1 93 ? -1.822 -6.882 -10.183 1.00 98.06 93 LEU A C 1
ATOM 745 O O . LEU A 1 93 ? -2.479 -6.442 -11.122 1.00 98.06 93 LEU A O 1
ATOM 749 N N . ARG A 1 94 ? -1.266 -8.100 -10.204 1.00 97.19 94 ARG A N 1
ATOM 750 C CA . ARG A 1 94 ? -1.412 -9.071 -11.307 1.00 97.19 94 ARG A CA 1
ATOM 751 C C . ARG A 1 94 ? -2.692 -9.900 -11.243 1.00 97.19 94 ARG A C 1
ATOM 753 O O . ARG A 1 94 ? -2.968 -10.651 -12.169 1.00 97.19 94 ARG A O 1
ATOM 760 N N . GLY A 1 95 ? -3.461 -9.789 -10.163 1.00 96.56 95 GLY A N 1
ATOM 761 C CA . GLY A 1 95 ? -4.624 -10.636 -9.912 1.00 96.56 95 GLY A CA 1
ATOM 762 C C . GLY A 1 95 ? -4.266 -12.083 -9.561 1.00 96.56 95 GLY A C 1
ATOM 763 O O . GLY A 1 95 ? -5.123 -12.953 -9.660 1.00 96.56 95 GLY A O 1
ATOM 764 N N . THR A 1 96 ? -3.019 -12.365 -9.163 1.00 96.94 96 THR A N 1
ATOM 765 C CA . THR A 1 96 ? -2.571 -13.715 -8.766 1.00 96.94 96 THR A CA 1
ATOM 766 C C . THR A 1 96 ? -2.670 -13.962 -7.260 1.00 96.94 96 THR A C 1
ATOM 768 O O . THR A 1 96 ? -2.350 -15.053 -6.801 1.00 96.94 96 THR A O 1
ATOM 771 N N . ALA A 1 97 ? -3.076 -12.956 -6.485 1.00 96.44 97 ALA A N 1
ATOM 772 C CA . ALA A 1 97 ? -3.402 -13.074 -5.069 1.00 96.44 97 ALA A CA 1
ATOM 773 C C . ALA A 1 97 ? -4.721 -12.344 -4.798 1.00 96.44 97 ALA A C 1
ATOM 775 O O . ALA A 1 97 ? -4.931 -11.245 -5.314 1.00 96.44 97 ALA A O 1
ATOM 776 N N . ASP A 1 98 ? -5.588 -12.948 -3.984 1.00 95.31 98 ASP A N 1
ATOM 777 C CA . ASP A 1 98 ? -6.829 -12.316 -3.543 1.00 95.31 98 ASP A CA 1
ATOM 778 C C . ASP A 1 98 ? -6.520 -11.298 -2.428 1.00 95.31 98 ASP A C 1
ATOM 780 O O . ASP A 1 98 ? -6.100 -11.701 -1.338 1.00 95.31 98 ASP A O 1
ATOM 784 N N . PRO A 1 99 ? -6.713 -9.985 -2.657 1.00 94.62 99 PRO A N 1
ATOM 785 C CA . PRO A 1 99 ? -6.466 -8.979 -1.632 1.00 94.62 99 PRO A CA 1
ATOM 786 C C . PRO A 1 99 ? -7.357 -9.158 -0.400 1.00 94.62 99 PRO A C 1
ATOM 788 O O . PRO A 1 99 ? -6.934 -8.789 0.693 1.00 94.62 99 PRO A O 1
ATOM 791 N N . LEU A 1 100 ? -8.555 -9.738 -0.534 1.00 94.44 100 LEU A N 1
ATOM 792 C CA . LEU A 1 100 ? -9.447 -9.938 0.604 1.00 94.44 100 LEU A CA 1
ATOM 793 C C . LEU A 1 100 ? -8.861 -10.946 1.596 1.00 94.44 100 LEU A C 1
ATOM 795 O O . LEU A 1 100 ? -8.915 -10.700 2.795 1.00 94.44 100 LEU A O 1
ATOM 799 N N . GLN A 1 101 ? -8.214 -12.007 1.105 1.00 94.56 101 GLN A N 1
ATOM 800 C CA . GLN A 1 101 ? -7.493 -12.977 1.942 1.00 94.56 101 GLN A CA 1
ATOM 801 C C . GLN A 1 101 ? -6.242 -12.384 2.601 1.00 94.56 101 GLN A C 1
ATOM 803 O O . GLN A 1 101 ? -5.781 -12.879 3.624 1.00 94.56 101 GLN A O 1
ATOM 808 N N . LEU A 1 102 ? -5.675 -11.314 2.041 1.00 94.19 102 LEU A N 1
ATOM 809 C CA . LEU A 1 102 ? -4.567 -10.604 2.680 1.00 94.19 102 LEU A CA 1
ATOM 810 C C . LEU A 1 102 ? -5.060 -9.670 3.781 1.00 94.19 102 LEU A C 1
ATOM 812 O O . LEU A 1 102 ? -4.393 -9.527 4.801 1.00 94.19 102 LEU A O 1
ATOM 816 N N . VAL A 1 103 ? -6.219 -9.038 3.608 1.00 93.31 103 VAL A N 1
ATOM 817 C CA . VAL A 1 103 ? -6.792 -8.182 4.653 1.00 93.31 103 VAL A CA 1
ATOM 818 C C . VAL A 1 103 ? -7.389 -9.039 5.776 1.00 93.31 103 VAL A C 1
ATOM 820 O O . VAL A 1 103 ? -7.087 -8.780 6.941 1.00 93.31 103 VAL A O 1
ATOM 823 N N . PHE A 1 104 ? -8.125 -10.095 5.420 1.00 93.38 104 PHE A N 1
ATOM 824 C CA . PHE A 1 104 ? -8.858 -10.997 6.316 1.00 93.38 104 PHE A CA 1
ATOM 825 C C . PHE A 1 104 ? -8.497 -12.472 6.033 1.00 93.38 104 PHE A C 1
ATOM 827 O O . PHE A 1 104 ? -9.250 -13.179 5.351 1.00 93.38 104 PHE A O 1
ATOM 834 N N . PRO A 1 105 ? -7.326 -12.948 6.488 1.00 90.69 105 PRO A N 1
ATOM 835 C CA . PRO A 1 105 ? -6.869 -14.309 6.209 1.00 90.69 105 PRO A CA 1
ATOM 836 C C . PRO A 1 105 ? -7.834 -15.338 6.795 1.00 90.69 105 PRO A C 1
ATOM 838 O O . PRO A 1 105 ? -8.151 -15.273 7.974 1.00 90.69 105 PRO A O 1
ATOM 841 N N . GLU A 1 106 ? -8.328 -16.268 5.972 1.00 90.12 106 GLU A N 1
ATOM 842 C CA . GLU A 1 106 ? -9.311 -17.288 6.391 1.00 90.12 106 GLU A CA 1
ATOM 843 C C . GLU A 1 106 ? -10.606 -16.695 6.992 1.00 90.12 106 GLU A C 1
ATOM 845 O O . GLU A 1 106 ? -11.343 -17.367 7.709 1.00 90.12 106 GLU A O 1
ATOM 850 N N . GLY A 1 107 ? -10.906 -15.426 6.686 1.00 86.38 107 GLY A N 1
ATOM 851 C CA . GLY A 1 107 ? -12.026 -14.693 7.279 1.00 86.38 107 GLY A CA 1
ATOM 852 C C . GLY A 1 107 ? -11.756 -14.159 8.689 1.00 86.38 107 GLY A C 1
ATOM 853 O O . GLY A 1 107 ? -12.668 -13.607 9.302 1.00 86.38 107 GLY A O 1
ATOM 854 N N . ASP A 1 108 ? -10.526 -14.282 9.195 1.00 89.00 108 ASP A N 1
ATOM 855 C CA . ASP A 1 108 ? -10.119 -13.692 10.465 1.00 89.00 108 ASP A CA 1
ATOM 856 C C . ASP A 1 108 ? -10.120 -12.160 10.376 1.00 89.00 108 ASP A C 1
ATOM 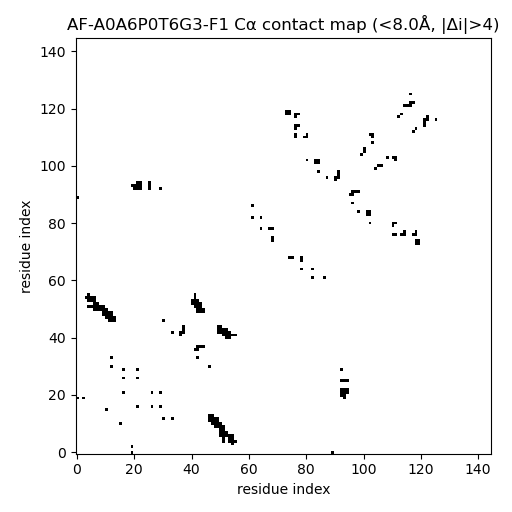858 O O . ASP A 1 108 ? -9.393 -11.542 9.590 1.00 89.00 108 ASP A O 1
ATOM 862 N N . LEU A 1 109 ? -10.951 -11.544 11.216 1.00 89.44 109 LEU A N 1
ATOM 863 C CA . LEU A 1 109 ? -11.074 -10.097 11.327 1.00 89.44 109 LEU A CA 1
ATOM 864 C C . LEU A 1 109 ? -10.134 -9.515 12.385 1.00 89.44 109 LEU A C 1
ATOM 866 O O . LEU A 1 109 ? -9.952 -8.302 12.395 1.00 89.44 109 LEU A O 1
ATOM 870 N N . THR A 1 110 ? -9.503 -10.330 13.239 1.00 89.38 110 THR A N 1
ATOM 871 C CA . THR A 1 110 ? -8.789 -9.863 14.434 1.00 89.38 110 THR A CA 1
ATOM 872 C C . THR A 1 110 ? -7.745 -8.795 14.125 1.00 89.38 110 THR A C 1
ATOM 874 O O . THR A 1 110 ? -7.756 -7.755 14.774 1.00 89.38 110 THR A O 1
ATOM 877 N N . THR A 1 111 ? -6.889 -8.972 13.108 1.00 85.25 111 THR A N 1
ATOM 878 C CA . THR A 1 111 ? -5.878 -7.943 12.774 1.00 85.25 111 THR A CA 1
ATOM 879 C C . THR A 1 111 ? -6.524 -6.613 12.360 1.00 85.25 111 THR A C 1
ATOM 881 O O . THR A 1 111 ? -6.041 -5.543 12.724 1.00 85.25 111 THR A O 1
ATOM 884 N N . ALA A 1 112 ? -7.607 -6.666 11.581 1.00 87.44 112 ALA A N 1
ATOM 885 C CA . ALA A 1 112 ? -8.299 -5.467 11.119 1.00 87.44 112 ALA A CA 1
ATOM 886 C C . ALA A 1 112 ? -9.100 -4.808 12.253 1.00 87.44 112 ALA A C 1
ATOM 888 O O . ALA A 1 112 ? -9.114 -3.587 12.363 1.00 87.44 112 ALA A O 1
ATOM 889 N N . THR A 1 113 ? -9.717 -5.602 13.126 1.00 89.69 113 THR A N 1
ATOM 890 C CA . THR A 1 113 ? -10.391 -5.121 14.335 1.00 89.69 113 THR A CA 1
ATOM 891 C C . THR A 1 113 ? -9.404 -4.427 15.265 1.00 89.69 113 THR A C 1
ATOM 893 O O . THR A 1 113 ? -9.652 -3.293 15.652 1.00 89.69 113 THR A O 1
ATOM 896 N N . GLN A 1 114 ? -8.242 -5.029 15.533 1.00 89.06 114 GLN A N 1
ATOM 897 C CA . GLN A 1 114 ? -7.182 -4.401 16.329 1.00 89.06 114 GLN A CA 1
ATOM 898 C C . GLN A 1 114 ? -6.741 -3.062 15.736 1.00 89.06 114 GLN A C 1
ATOM 900 O O . GLN A 1 114 ? -6.560 -2.097 16.467 1.00 89.06 114 GLN A O 1
ATOM 905 N N . LEU A 1 115 ? -6.635 -2.955 14.410 1.00 88.88 115 LEU A N 1
ATOM 906 C CA . LEU A 1 115 ? -6.354 -1.673 13.767 1.00 88.88 115 LEU A CA 1
ATOM 907 C C . LEU A 1 115 ? -7.446 -0.622 14.059 1.00 88.88 115 LEU A C 1
ATOM 909 O O . LEU A 1 115 ? -7.127 0.528 14.351 1.00 88.88 115 LEU A O 1
ATOM 913 N N . TYR A 1 116 ? -8.725 -0.996 13.999 1.00 89.94 116 TYR A N 1
ATOM 914 C CA . TYR A 1 116 ? -9.854 -0.080 14.221 1.00 89.94 116 TYR A CA 1
ATOM 915 C C . TYR A 1 116 ? -10.242 0.138 15.690 1.00 89.94 116 TYR A C 1
ATOM 917 O O . TYR A 1 116 ? -11.061 1.013 15.971 1.00 89.94 116 TYR A O 1
ATOM 925 N N . GLU A 1 117 ? -9.686 -0.629 16.622 1.00 89.69 117 GLU A N 1
ATOM 926 C CA . GLU A 1 117 ? -9.986 -0.521 18.054 1.00 89.69 117 GLU A CA 1
ATOM 927 C C . GLU A 1 117 ? -8.777 -0.066 18.871 1.00 89.69 117 GLU A C 1
ATOM 929 O O . GLU A 1 117 ? -8.915 0.762 19.772 1.00 89.69 117 GLU A O 1
ATOM 934 N N . GLU A 1 118 ? -7.595 -0.588 18.551 1.00 87.19 118 GLU A N 1
ATOM 935 C CA . GLU A 1 118 ? -6.394 -0.475 19.377 1.00 87.19 118 GLU A CA 1
ATOM 936 C C . GLU A 1 118 ? -5.351 0.498 18.816 1.00 87.19 118 GLU A C 1
ATOM 938 O O . GLU A 1 118 ? -4.437 0.871 19.554 1.00 87.19 118 GLU A O 1
ATOM 943 N N . SER A 1 119 ? -5.477 0.956 17.561 1.00 87.44 119 SER A N 1
ATOM 944 C CA . SER A 1 119 ? -4.602 2.023 17.053 1.00 87.44 119 SER A CA 1
ATOM 945 C C . SER A 1 119 ? -4.770 3.304 17.863 1.00 87.44 119 SER A C 1
ATOM 947 O O . SER A 1 119 ? -5.849 3.609 18.382 1.00 87.44 119 SER A O 1
ATOM 949 N N . SER A 1 120 ? -3.691 4.081 17.964 1.00 86.25 120 SER A N 1
ATOM 950 C CA . SER A 1 120 ? -3.689 5.308 18.769 1.00 86.25 120 SER A CA 1
ATOM 951 C C . SER A 1 120 ? -4.758 6.292 18.280 1.00 86.25 120 SER A C 1
ATOM 953 O O . SER A 1 120 ? -5.492 6.875 19.078 1.00 86.25 120 SER A O 1
ATOM 955 N N . GLU A 1 121 ? -4.897 6.439 16.964 1.00 86.25 121 GLU A N 1
ATOM 956 C CA . GLU A 1 121 ? -5.917 7.269 16.336 1.00 86.25 121 GLU A CA 1
ATOM 957 C C . GLU A 1 121 ? -7.325 6.709 16.568 1.00 86.25 121 GLU A C 1
ATOM 959 O O . GLU A 1 121 ? -8.238 7.473 16.897 1.00 86.25 121 GLU A O 1
ATOM 964 N N . ALA A 1 122 ? -7.518 5.391 16.439 1.00 90.94 122 ALA A N 1
ATOM 965 C CA . ALA A 1 122 ? -8.827 4.786 16.648 1.00 90.94 122 ALA A CA 1
ATOM 966 C C . ALA A 1 122 ? -9.302 4.915 18.091 1.00 90.94 122 ALA A C 1
ATOM 968 O O . ALA A 1 122 ? -10.463 5.241 18.305 1.00 90.94 122 ALA A O 1
ATOM 969 N N . GLN A 1 123 ? -8.431 4.733 19.082 1.00 91.38 123 GLN A N 1
ATOM 970 C CA . GLN A 1 123 ? -8.804 4.896 20.488 1.00 91.38 123 GLN A CA 1
ATOM 971 C C . GLN A 1 123 ? -9.340 6.303 20.769 1.00 91.38 123 GLN A C 1
ATOM 973 O O . GLN A 1 123 ? -10.379 6.455 21.421 1.00 91.38 123 GLN A O 1
ATOM 978 N N . VAL A 1 124 ? -8.683 7.336 20.229 1.00 94.06 124 VAL A N 1
ATOM 979 C CA . VAL A 1 124 ? -9.154 8.723 20.343 1.00 94.06 124 VAL A CA 1
ATOM 980 C C . VAL A 1 124 ? -10.517 8.880 19.673 1.00 94.06 124 VAL A C 1
ATOM 982 O O . VAL A 1 124 ? -11.457 9.378 20.293 1.00 94.06 124 VAL A O 1
ATOM 985 N N . MET A 1 125 ? -10.655 8.426 18.427 1.00 95.88 125 MET A N 1
ATOM 986 C CA . MET A 1 125 ? -11.896 8.588 17.666 1.00 95.88 125 MET A CA 1
ATOM 987 C C . MET A 1 125 ? -13.062 7.803 18.278 1.00 95.88 125 MET A C 1
ATOM 989 O O . MET A 1 125 ? -14.154 8.349 18.422 1.00 95.88 125 MET A O 1
ATOM 993 N N . ASN A 1 126 ? -12.829 6.567 18.711 1.00 96.00 126 ASN A N 1
ATOM 994 C CA . ASN A 1 126 ? -13.818 5.719 19.373 1.00 96.00 126 ASN A CA 1
ATOM 995 C C . ASN A 1 126 ? -14.266 6.331 20.705 1.00 96.00 126 ASN A C 1
ATOM 997 O O . ASN A 1 126 ? -15.458 6.325 21.009 1.00 96.00 126 ASN A O 1
ATOM 1001 N N . THR A 1 127 ? -13.346 6.946 21.456 1.00 96.12 127 THR A N 1
ATOM 1002 C CA . THR A 1 127 ? -13.684 7.696 22.676 1.00 96.12 127 THR A CA 1
ATOM 1003 C C . THR A 1 127 ? -14.563 8.905 22.356 1.00 96.12 127 THR A C 1
ATOM 1005 O O . THR A 1 127 ? -15.574 9.126 23.018 1.00 96.12 127 THR A O 1
ATOM 1008 N N . LEU A 1 128 ? -14.242 9.669 21.307 1.00 97.50 128 LEU A N 1
ATOM 1009 C CA . LEU A 1 128 ? -15.060 10.814 20.892 1.00 97.50 128 LEU A CA 1
ATOM 1010 C C . LEU A 1 128 ? -16.464 10.388 20.440 1.00 97.50 128 LEU A C 1
ATOM 1012 O O . LEU A 1 128 ? -17.446 11.044 20.791 1.00 97.50 128 LEU A O 1
ATOM 1016 N N . VAL A 1 129 ? -16.578 9.280 19.703 1.00 97.75 129 VAL A N 1
ATOM 1017 C CA . VAL A 1 129 ? -17.870 8.699 19.308 1.00 97.75 129 VAL A CA 1
ATOM 1018 C C . VAL A 1 129 ? -18.673 8.282 20.543 1.00 97.75 129 VAL A C 1
ATOM 1020 O O . VAL A 1 129 ? -19.846 8.640 20.665 1.00 97.75 129 VAL A O 1
ATOM 1023 N N . GLN A 1 130 ? -18.040 7.586 21.489 1.00 97.69 130 GLN A N 1
ATOM 1024 C CA . GLN A 1 130 ? -18.665 7.142 22.736 1.00 97.69 130 GLN A CA 1
ATOM 1025 C C . GLN A 1 130 ? -19.148 8.319 23.594 1.00 97.69 130 GLN A C 1
ATOM 1027 O O . GLN A 1 130 ? -20.280 8.294 24.091 1.00 97.69 130 GLN A O 1
ATOM 1032 N N . GLN A 1 131 ? -18.342 9.375 23.707 1.00 97.19 131 GLN A N 1
ATOM 1033 C CA . GLN A 1 131 ? -18.699 10.608 24.405 1.00 97.19 131 GLN A CA 1
ATOM 1034 C C . GLN A 1 131 ? -19.901 11.284 23.731 1.00 97.19 131 GLN A C 1
ATOM 1036 O O . GLN A 1 131 ? -20.870 11.643 24.401 1.00 97.19 131 GLN A O 1
ATOM 1041 N N . GLY A 1 132 ? -19.866 11.419 22.402 1.00 97.38 132 GLY A N 1
ATOM 1042 C CA . GLY A 1 132 ? -20.931 12.054 21.628 1.00 97.38 132 GLY A CA 1
ATOM 1043 C C . GLY A 1 132 ? -22.275 11.339 21.774 1.00 97.38 132 GLY A C 1
ATOM 1044 O O . GLY A 1 132 ? -23.295 11.990 22.007 1.00 97.38 132 GLY A O 1
ATOM 1045 N N . ILE A 1 133 ? -22.272 10.004 21.703 1.00 96.88 133 ILE A N 1
ATOM 1046 C CA . ILE A 1 133 ? -23.478 9.187 21.893 1.00 96.88 133 ILE A CA 1
ATOM 1047 C C . ILE A 1 133 ? -23.991 9.314 23.332 1.00 96.88 133 ILE A C 1
ATOM 1049 O O . ILE A 1 133 ? -25.172 9.591 23.526 1.00 96.88 133 ILE A O 1
ATOM 1053 N N . SER A 1 134 ? -23.120 9.184 24.337 1.00 96.12 134 SER A N 1
ATOM 1054 C CA . SER A 1 134 ? -23.507 9.293 25.753 1.00 96.12 134 SER A CA 1
ATOM 1055 C C . SER A 1 134 ? -24.170 10.638 26.063 1.00 96.12 134 SER A C 1
ATOM 1057 O O . SER A 1 134 ? -25.264 10.681 26.621 1.00 96.12 134 SER A O 1
ATOM 1059 N N . THR A 1 135 ? -23.572 11.743 25.609 1.00 95.50 135 THR A N 1
ATOM 1060 C CA . THR A 1 135 ? -24.131 13.089 25.798 1.00 95.50 135 THR A CA 1
ATOM 1061 C C . THR A 1 135 ? -25.467 13.286 25.074 1.00 95.50 135 THR A C 1
ATOM 1063 O O . THR A 1 135 ? -26.323 14.032 25.552 1.00 95.50 135 THR A O 1
ATOM 1066 N N . ALA A 1 136 ? -25.673 12.646 23.920 1.00 94.69 136 ALA A N 1
ATOM 1067 C CA . ALA A 1 136 ? -26.962 12.686 23.234 1.00 94.69 136 ALA A CA 1
ATOM 1068 C C . ALA A 1 136 ? -28.040 11.912 24.012 1.00 94.69 136 ALA A C 1
ATOM 1070 O O . ALA A 1 136 ? -29.165 12.398 24.138 1.00 94.69 136 ALA A O 1
ATOM 1071 N N . LEU A 1 137 ? -27.686 10.751 24.575 1.00 93.75 137 LEU A N 1
ATOM 1072 C CA . LEU A 1 137 ? -28.596 9.922 25.367 1.00 93.75 137 LEU A CA 1
ATOM 1073 C C . LEU A 1 137 ? -29.016 10.598 26.680 1.00 93.75 137 LEU A C 1
ATOM 1075 O O . LEU A 1 137 ? -30.184 10.530 27.047 1.00 93.75 137 LEU A O 1
ATOM 1079 N N . GLU A 1 138 ? -28.114 11.318 27.353 1.00 92.00 138 GLU A N 1
ATOM 1080 C CA . GLU A 1 138 ? -28.430 12.089 28.570 1.00 92.00 138 GLU A CA 1
ATOM 1081 C C . GLU A 1 138 ? -29.518 13.154 28.355 1.00 92.00 138 GLU A C 1
ATOM 1083 O O . GLU A 1 138 ? -30.206 13.554 29.295 1.00 92.00 138 GLU A O 1
ATOM 1088 N N . LYS A 1 139 ? -29.683 13.621 27.113 1.00 87.50 139 LYS A N 1
ATOM 1089 C CA . LYS A 1 139 ? -30.666 14.642 26.733 1.00 87.50 139 LYS A CA 1
ATOM 1090 C C . LYS A 1 139 ? -31.982 14.051 26.223 1.00 87.50 139 LYS A C 1
ATOM 1092 O O . LYS A 1 139 ? -32.876 14.819 25.861 1.00 87.50 139 LYS A O 1
ATOM 1097 N N . LEU A 1 140 ? -32.121 12.723 26.175 1.00 87.31 140 LEU A N 1
ATOM 1098 C CA . LEU A 1 140 ? -33.375 12.090 25.774 1.00 87.31 140 LEU A CA 1
ATOM 1099 C C . LEU A 1 140 ? -34.452 12.268 26.861 1.00 87.31 140 LEU A C 1
ATOM 1101 O O . LEU A 1 140 ? -34.183 12.060 28.047 1.00 87.31 140 LEU A O 1
ATOM 1105 N N . PRO A 1 141 ? -35.695 12.620 26.483 1.00 81.69 141 PRO A N 1
ATOM 1106 C CA . PRO A 1 141 ? -36.825 12.594 27.404 1.00 81.69 141 PRO A CA 1
ATOM 1107 C C . PRO A 1 141 ? -37.044 11.179 27.953 1.00 81.69 141 PRO A C 1
ATOM 1109 O O . PRO A 1 141 ? -36.989 10.209 27.199 1.00 81.69 141 PRO A O 1
ATOM 1112 N N . LYS A 1 142 ? -37.363 11.070 29.249 1.00 70.88 142 LYS A N 1
ATOM 1113 C CA . LYS A 1 142 ? -37.538 9.790 29.969 1.00 70.88 142 LYS A CA 1
ATOM 1114 C C . LYS A 1 142 ? -38.627 8.870 29.393 1.00 70.88 142 LYS A C 1
ATOM 1116 O O . LYS A 1 142 ? -38.647 7.691 29.722 1.00 70.88 142 LYS A O 1
ATOM 1121 N N . ASP A 1 143 ? -39.477 9.392 28.510 1.00 69.62 143 ASP A N 1
ATOM 1122 C CA . ASP A 1 143 ? -40.652 8.704 27.967 1.00 69.62 143 ASP A CA 1
ATOM 1123 C C . ASP A 1 143 ? -40.408 8.066 26.582 1.00 69.62 143 ASP A C 1
ATOM 1125 O O . ASP A 1 143 ? -41.358 7.703 25.888 1.00 69.62 143 ASP A O 1
ATOM 1129 N N . ARG A 1 144 ? -39.148 7.966 26.131 1.00 59.19 144 ARG A N 1
ATOM 1130 C CA . ARG A 1 144 ? -38.771 7.322 24.856 1.00 59.19 144 ARG A CA 1
ATOM 1131 C C . ARG A 1 144 ? -37.556 6.393 24.989 1.00 59.19 144 ARG A C 1
ATOM 1133 O O . ARG A 1 144 ? -36.570 6.568 24.275 1.00 59.19 144 ARG A O 1
ATOM 1140 N N . GLY A 1 145 ? -37.650 5.429 25.904 1.00 56.81 145 GLY A N 1
ATOM 1141 C CA . GLY A 1 145 ? -36.777 4.252 25.984 1.00 56.81 145 GLY A CA 1
ATOM 1142 C C . GLY A 1 145 ? -37.543 2.988 25.632 1.00 56.81 145 GLY A C 1
ATOM 1143 O O . GLY A 1 145 ? -38.707 2.891 26.080 1.00 56.81 145 GLY A O 1
#

Solvent-accessible surface area (backbone atoms only — not comparable to full-atom values): 8218 Å² total; per-residue (Å²): 128,92,80,77,50,58,63,70,47,69,49,31,50,65,59,52,34,58,78,68,48,44,30,80,92,37,47,67,60,52,51,53,53,52,48,55,37,31,78,71,53,33,28,45,77,48,68,78,44,30,32,25,66,38,56,79,75,92,77,62,66,67,63,54,48,56,51,45,40,73,76,36,65,72,49,34,47,57,53,53,51,47,48,56,41,58,78,39,42,64,39,37,36,44,62,76,39,64,62,62,49,46,67,25,50,97,71,44,51,62,62,53,4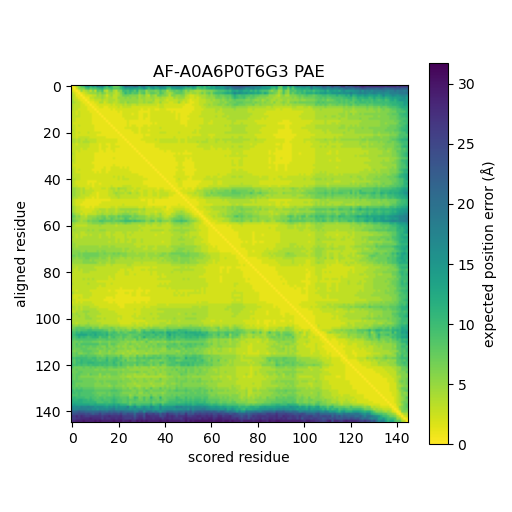9,42,37,64,53,64,24,73,68,29,42,54,52,53,49,52,52,53,50,54,50,50,59,55,58,75,69,53,65,89,89,75,123

Radius of gyration: 21.03 Å; Cα contacts (8 Å, |Δi|>4): 135; chains: 1; bounding box: 58×32×51 Å

Foldseek 3Di:
DDDFLPAFDKDALVRVLVVLQFDPVCSVVSQVVVVVCVVVQQWDDHNGMIGGHDGDDDDDVVVVLVVCCVVCVLCCLVSVLCCQQVVCVSCVRNVNDDSVCSCQPVNNCVSVVCCCPRHPVNVVVVVVVVVVVVVVVVPDDPVPD

Nearest PDB structures (foldseek):
  5thy-assembly2_B  TM=9.681E-01  e=6.601E-13  Moorena producens 3L
  6d6y-assembly1_A  TM=8.789E-01  e=7.509E-08  Moorena bouillonii
  6cca-assembly1_A  TM=8.269E-01  e=9.024E-08  Sorangium cellulosum
  5mpt-assembly1_A  TM=8.549E-01  e=2.299E-04  Monascus purpureus
  8hd2-assembly1_A  TM=5.932E-01  e=1.053E-01  Candidatus Brocadia fulgida